Protein AF-A0A424HM12-F1 (afdb_monomer_lite)

Secondary structure (DSSP, 8-state):
----BTT-EEEEEEEEE-SSEEEEEEEEE--SS---SBP-------------SEEEEEEE---S-----TTEE--SSHHHHHHHH-TT-EEEPP-----

Sequence (99 aa):
MDTPSAGWQLAPLEAWETDEAIYCLFQLSPPQGLSAQVITSIVSEMKLPASEKLKKRVVLGKAWNWSSASDVEFPNSLEAFKEQLGEGARSVDLLTPES

Radius of gyration: 14.69 Å; chains: 1; bounding box: 29×30×39 Å

pLDDT: mean 81.55, std 11.34, range [42.19, 93.5]

Structure (mmCIF, N/CA/C/O backbone):
data_AF-A0A424HM12-F1
#
_entry.id   AF-A0A424HM12-F1
#
loop_
_atom_site.group_PDB
_atom_site.id
_atom_site.type_symbol
_atom_site.label_atom_id
_atom_site.label_alt_id
_atom_site.label_comp_id
_atom_site.label_asym_id
_atom_site.label_entity_id
_atom_site.label_seq_id
_atom_site.pdbx_PDB_ins_code
_atom_site.Cartn_x
_atom_site.Cartn_y
_atom_site.Cartn_z
_atom_site.occupancy
_atom_site.B_iso_or_equiv
_atom_site.auth_seq_id
_atom_site.auth_comp_id
_atom_site.auth_asym_id
_atom_site.auth_atom_id
_atom_site.pdbx_PDB_model_num
ATOM 1 N N . MET A 1 1 ? 3.333 3.724 -25.407 1.00 48.81 1 MET A N 1
ATOM 2 C CA . MET A 1 1 ? 2.493 3.083 -24.378 1.00 48.81 1 MET A CA 1
ATOM 3 C C . MET A 1 1 ? 3.326 1.975 -23.778 1.00 48.81 1 MET A C 1
ATOM 5 O O . MET A 1 1 ? 3.573 0.988 -24.458 1.00 48.81 1 MET A O 1
ATOM 9 N N . ASP A 1 2 ? 3.833 2.200 -22.573 1.00 60.56 2 ASP A N 1
ATOM 10 C CA . ASP A 1 2 ? 4.743 1.294 -21.879 1.00 60.56 2 ASP A CA 1
ATOM 11 C C . ASP A 1 2 ? 3.964 0.114 -21.302 1.00 60.56 2 ASP A C 1
ATOM 13 O O . ASP A 1 2 ? 3.226 0.233 -20.323 1.00 60.56 2 ASP A O 1
ATOM 17 N N . THR A 1 3 ? 4.085 -1.029 -21.967 1.00 63.84 3 THR A N 1
ATOM 18 C CA . THR A 1 3 ? 3.646 -2.316 -21.435 1.00 63.84 3 THR A CA 1
ATOM 19 C C . THR A 1 3 ? 4.581 -2.689 -20.278 1.00 63.84 3 THR A C 1
ATOM 21 O O . THR A 1 3 ? 5.796 -2.674 -20.483 1.00 63.84 3 THR A O 1
ATOM 24 N N . PRO A 1 4 ? 4.074 -3.038 -19.081 1.00 65.38 4 PRO A N 1
ATOM 25 C CA . PRO A 1 4 ? 4.902 -3.499 -17.979 1.00 65.38 4 PRO A CA 1
ATOM 26 C C . PRO A 1 4 ? 5.670 -4.756 -18.404 1.00 65.38 4 PRO A C 1
ATOM 28 O O . PRO A 1 4 ? 5.108 -5.836 -18.600 1.00 65.38 4 PRO A O 1
ATOM 31 N N . SER A 1 5 ? 6.975 -4.586 -18.583 1.00 71.31 5 SER A N 1
ATOM 32 C CA . SER A 1 5 ? 7.926 -5.643 -18.917 1.00 71.31 5 SER A CA 1
ATOM 33 C C . SER A 1 5 ? 8.180 -6.558 -17.721 1.00 71.31 5 SER A C 1
ATOM 35 O O . SER A 1 5 ? 8.077 -6.104 -16.600 1.00 71.31 5 SER A O 1
ATOM 37 N N . ALA A 1 6 ? 8.575 -7.813 -17.901 1.00 71.25 6 ALA A N 1
ATOM 38 C CA . ALA A 1 6 ? 8.894 -8.751 -16.824 1.00 71.25 6 ALA A CA 1
ATOM 39 C C . ALA A 1 6 ? 9.977 -8.222 -15.867 1.00 71.25 6 ALA A C 1
ATOM 41 O O . ALA A 1 6 ? 10.881 -7.496 -16.276 1.00 71.25 6 ALA A O 1
ATOM 42 N N . GLY A 1 7 ? 9.905 -8.620 -14.593 1.00 75.75 7 GLY A N 1
ATOM 43 C CA . GLY A 1 7 ? 10.948 -8.347 -13.596 1.00 75.75 7 GLY A CA 1
ATOM 44 C C . GLY A 1 7 ? 10.749 -7.104 -12.725 1.00 75.75 7 GLY A C 1
ATOM 45 O O . GLY A 1 7 ? 11.655 -6.761 -11.973 1.00 75.75 7 GLY A O 1
ATOM 46 N N . TRP A 1 8 ? 9.593 -6.437 -12.786 1.00 83.12 8 TRP A N 1
ATOM 47 C CA . TRP A 1 8 ? 9.225 -5.483 -11.737 1.00 83.12 8 TRP A CA 1
ATOM 48 C C . TRP A 1 8 ? 9.162 -6.194 -10.393 1.00 83.12 8 TRP A C 1
ATOM 50 O O . TRP A 1 8 ? 8.749 -7.353 -10.294 1.00 83.12 8 TRP A O 1
ATOM 60 N N . GLN A 1 9 ? 9.541 -5.462 -9.358 1.00 85.31 9 GLN A N 1
ATOM 61 C CA . GLN A 1 9 ? 9.553 -5.955 -7.994 1.00 85.31 9 GLN A CA 1
ATOM 62 C C . GLN A 1 9 ? 8.556 -5.155 -7.171 1.00 85.31 9 GLN A C 1
ATOM 64 O O . GLN A 1 9 ? 8.521 -3.929 -7.257 1.00 85.31 9 GLN A O 1
ATOM 69 N N . LEU A 1 10 ? 7.745 -5.855 -6.383 1.00 87.94 10 LEU A N 1
ATOM 70 C CA . LEU A 1 10 ? 6.828 -5.246 -5.431 1.00 87.94 10 LEU A CA 1
ATOM 71 C C . LEU A 1 10 ? 7.326 -5.569 -4.025 1.00 87.94 10 LEU A C 1
ATOM 73 O O . LEU A 1 10 ? 7.353 -6.736 -3.629 1.00 87.94 10 LEU A O 1
ATOM 77 N N . ALA A 1 11 ? 7.722 -4.544 -3.281 1.00 90.19 11 ALA A N 1
ATOM 78 C CA . ALA A 1 11 ? 8.212 -4.689 -1.916 1.00 90.19 11 ALA A CA 1
ATOM 79 C C . ALA A 1 11 ? 7.270 -3.983 -0.931 1.00 90.19 11 ALA A C 1
ATOM 81 O O . ALA A 1 11 ? 6.782 -2.896 -1.252 1.00 90.19 11 ALA A O 1
ATOM 82 N N . PRO A 1 12 ? 7.011 -4.557 0.257 1.00 90.94 12 PRO A N 1
ATOM 83 C CA . PRO A 1 12 ? 6.330 -3.832 1.322 1.00 90.94 12 PRO A CA 1
ATOM 84 C C . PRO A 1 12 ? 7.187 -2.630 1.733 1.00 90.94 12 PRO A C 1
ATOM 86 O O . PRO A 1 12 ? 8.397 -2.764 1.913 1.00 90.94 12 PRO A O 1
ATOM 89 N N . LEU A 1 13 ? 6.563 -1.460 1.843 1.00 90.75 13 LEU A N 1
ATOM 90 C CA . LEU A 1 13 ? 7.245 -0.213 2.181 1.00 90.75 13 LEU A CA 1
ATOM 91 C C . LEU A 1 13 ? 6.896 0.218 3.606 1.00 90.75 13 LEU A C 1
ATOM 93 O O . LEU A 1 13 ? 7.749 0.216 4.483 1.00 90.75 13 LEU A O 1
ATOM 97 N N . GLU A 1 14 ? 5.629 0.557 3.832 1.00 92.12 14 GLU A N 1
ATOM 98 C CA . GLU A 1 14 ? 5.114 1.070 5.102 1.00 92.12 14 GLU A CA 1
ATOM 99 C C . GLU A 1 14 ? 3.656 0.636 5.261 1.00 92.12 14 GLU A C 1
ATOM 101 O O . GLU A 1 14 ? 2.971 0.349 4.279 1.00 92.12 14 GLU A O 1
ATOM 106 N N . ALA A 1 15 ? 3.146 0.636 6.485 1.00 93.12 15 ALA A N 1
ATOM 107 C CA . ALA A 1 15 ? 1.713 0.574 6.717 1.00 93.12 15 ALA A CA 1
ATOM 108 C C . ALA A 1 15 ? 1.275 1.776 7.542 1.00 93.12 15 ALA A C 1
ATOM 110 O O . ALA A 1 15 ? 1.992 2.231 8.431 1.00 93.12 15 ALA A O 1
ATOM 111 N N . TRP A 1 16 ? 0.099 2.294 7.225 1.00 93.50 16 TRP A N 1
ATOM 112 C CA . TRP A 1 16 ? -0.482 3.458 7.874 1.00 93.50 16 TRP A CA 1
ATOM 113 C C . TRP A 1 16 ? -1.890 3.117 8.324 1.00 93.50 16 TRP A C 1
ATOM 115 O O . TRP A 1 16 ? -2.690 2.618 7.542 1.00 93.50 16 TRP A O 1
ATOM 125 N N . GLU A 1 17 ? -2.205 3.370 9.582 1.00 92.62 17 GLU A N 1
ATOM 126 C CA . GLU A 1 17 ? -3.528 3.145 10.141 1.00 92.62 17 GLU A CA 1
ATOM 127 C C . GLU A 1 17 ? -4.246 4.475 10.350 1.00 92.62 17 GLU A C 1
ATOM 129 O O . GLU A 1 17 ? -3.714 5.388 10.985 1.00 92.62 17 GLU A O 1
ATOM 134 N N . THR A 1 18 ? -5.477 4.548 9.855 1.00 91.56 18 THR A N 1
ATOM 135 C CA . THR A 1 18 ? -6.453 5.592 10.175 1.00 91.56 18 THR A CA 1
ATOM 136 C C . THR A 1 18 ? -7.572 5.006 11.031 1.00 91.56 18 THR A C 1
ATOM 138 O O . THR A 1 18 ? -7.583 3.810 11.339 1.00 91.56 18 THR A O 1
ATOM 141 N N . ASP A 1 19 ? -8.535 5.829 11.439 1.00 88.94 19 ASP A N 1
ATOM 142 C CA . ASP A 1 19 ? -9.714 5.342 12.162 1.00 88.94 19 ASP A CA 1
ATOM 143 C C . ASP A 1 19 ? -10.520 4.322 11.331 1.00 88.94 19 ASP A C 1
ATOM 145 O O . ASP A 1 19 ? -10.994 3.318 11.858 1.00 88.94 19 ASP A O 1
ATOM 149 N N . GLU A 1 20 ? -10.556 4.510 10.009 1.00 88.56 20 GLU A N 1
ATOM 150 C CA . GLU A 1 20 ? -11.329 3.690 9.073 1.00 88.56 20 GLU A CA 1
ATOM 151 C C . GLU A 1 20 ? -10.631 2.383 8.662 1.00 88.56 20 GLU A C 1
ATOM 153 O O . GLU A 1 20 ? -11.281 1.344 8.520 1.00 88.56 20 GLU A O 1
ATOM 158 N N . ALA A 1 21 ? -9.321 2.426 8.394 1.00 92.25 21 ALA A N 1
ATOM 159 C CA . ALA A 1 21 ? -8.616 1.324 7.739 1.00 92.25 21 ALA A CA 1
ATOM 160 C C . ALA A 1 21 ? -7.104 1.329 7.997 1.00 92.25 21 ALA A C 1
ATOM 162 O O . ALA A 1 21 ? -6.511 2.332 8.390 1.00 92.25 21 ALA A O 1
ATOM 163 N N . ILE A 1 22 ? -6.468 0.195 7.703 1.00 93.19 22 ILE A N 1
ATOM 164 C CA . ILE A 1 22 ? -5.018 0.074 7.567 1.00 93.19 22 ILE A CA 1
ATOM 165 C C . ILE A 1 22 ? -4.668 0.075 6.082 1.00 93.19 22 ILE A C 1
ATOM 167 O O . ILE A 1 22 ? -5.038 -0.827 5.329 1.00 93.19 22 ILE A O 1
ATOM 171 N N . TYR A 1 23 ? -3.917 1.079 5.670 1.00 93.31 23 TYR A N 1
ATOM 172 C CA . TYR A 1 23 ? -3.355 1.223 4.343 1.00 93.31 23 TYR A CA 1
ATOM 173 C C . TYR A 1 23 ? -1.989 0.542 4.289 1.00 93.31 23 TYR A C 1
ATOM 175 O O . TYR A 1 23 ? -1.053 0.927 4.986 1.00 93.31 23 TYR A O 1
ATOM 183 N N . CYS A 1 24 ? -1.881 -0.484 3.454 1.00 93.31 24 CYS A N 1
ATOM 184 C CA . CYS A 1 24 ? -0.666 -1.260 3.235 1.00 93.31 24 CYS A CA 1
ATOM 185 C C . CYS A 1 24 ? 0.039 -0.714 1.993 1.00 93.31 24 CYS A C 1
ATOM 187 O O . CYS A 1 24 ? -0.463 -0.909 0.881 1.00 93.31 24 CYS A O 1
ATOM 189 N N . LEU A 1 25 ? 1.168 -0.030 2.170 1.00 93.12 25 LEU A N 1
ATOM 190 C CA . LEU A 1 25 ? 1.909 0.582 1.073 1.00 93.12 25 LEU A CA 1
ATOM 191 C C . LEU A 1 25 ? 2.967 -0.373 0.552 1.00 93.12 25 LEU A C 1
ATOM 193 O O . LEU A 1 25 ? 3.809 -0.883 1.292 1.00 93.12 25 LEU A O 1
ATOM 197 N N . PHE A 1 26 ? 2.976 -0.526 -0.760 1.00 92.38 26 PHE A N 1
ATOM 198 C CA . PHE A 1 26 ? 3.984 -1.276 -1.477 1.00 92.38 26 PHE A CA 1
ATOM 199 C C . PHE A 1 26 ? 4.684 -0.370 -2.482 1.00 92.38 26 PHE A C 1
ATOM 201 O O . PHE A 1 26 ? 4.063 0.485 -3.118 1.00 92.38 26 PHE A O 1
ATOM 208 N N . GLN A 1 27 ? 5.984 -0.580 -2.641 1.00 90.88 27 GLN A N 1
ATOM 209 C CA . GLN A 1 27 ? 6.789 0.084 -3.651 1.00 90.88 27 GLN A CA 1
ATOM 210 C C . GLN A 1 27 ? 6.939 -0.837 -4.856 1.00 90.88 27 GLN A C 1
ATOM 212 O O . GLN A 1 27 ? 7.467 -1.946 -4.733 1.00 90.88 27 GLN A O 1
ATOM 217 N N . LEU A 1 28 ? 6.502 -0.361 -6.017 1.00 88.88 28 LEU A N 1
ATOM 218 C CA . LEU A 1 28 ? 6.692 -1.037 -7.289 1.00 88.88 28 LEU A CA 1
ATOM 219 C C . LEU A 1 28 ? 7.933 -0.457 -7.973 1.00 88.88 28 LEU A C 1
ATOM 221 O O . LEU A 1 28 ? 7.975 0.721 -8.317 1.00 88.88 28 LEU A O 1
ATOM 225 N N . SER A 1 29 ? 8.957 -1.286 -8.146 1.00 86.44 29 SER A N 1
ATOM 226 C CA . SER A 1 29 ? 10.248 -0.890 -8.716 1.00 86.44 29 SER A CA 1
ATOM 227 C C . SER A 1 29 ? 10.459 -1.521 -10.093 1.00 86.44 29 SER A C 1
ATOM 229 O O . SER A 1 29 ? 10.131 -2.701 -10.266 1.00 86.44 29 SER A O 1
ATOM 231 N N . PRO A 1 30 ? 10.995 -0.769 -11.073 1.00 82.38 30 PRO A N 1
ATOM 232 C CA . PRO A 1 30 ? 11.232 -1.283 -12.415 1.00 82.38 30 PRO A CA 1
ATOM 233 C C . PRO A 1 30 ? 12.296 -2.391 -12.418 1.00 82.38 30 PRO A C 1
ATOM 235 O O . PRO A 1 30 ? 13.175 -2.406 -11.553 1.00 82.38 30 PRO A O 1
ATOM 238 N N . PRO A 1 31 ? 12.252 -3.313 -13.397 1.00 78.75 31 PRO A N 1
ATOM 239 C CA . PRO A 1 31 ? 13.281 -4.328 -13.567 1.00 78.75 31 PRO A CA 1
ATOM 240 C C . PRO A 1 31 ? 14.649 -3.698 -13.811 1.00 78.75 31 PRO A C 1
ATOM 242 O O . PRO A 1 31 ? 14.790 -2.737 -14.569 1.00 78.75 31 PRO A O 1
ATOM 245 N N . GLN A 1 32 ? 15.686 -4.308 -13.241 1.00 70.31 32 GLN A N 1
ATOM 246 C CA . GLN A 1 32 ? 17.062 -4.014 -13.623 1.00 70.31 32 GLN A CA 1
ATOM 247 C C . GLN A 1 32 ? 17.385 -4.758 -14.927 1.00 70.31 32 GLN A C 1
ATOM 249 O O . GLN A 1 32 ? 17.803 -5.913 -14.906 1.00 70.31 32 GLN A O 1
ATOM 254 N N . GLY A 1 33 ? 17.149 -4.108 -16.070 1.00 67.94 33 GLY A N 1
ATOM 255 C CA . GLY A 1 33 ? 17.509 -4.622 -17.396 1.00 67.94 33 GLY A CA 1
ATOM 256 C C . GLY A 1 33 ? 16.376 -4.592 -18.424 1.00 67.94 33 GLY A C 1
ATOM 257 O O . GLY A 1 33 ? 15.228 -4.274 -18.121 1.00 67.94 33 GLY A O 1
ATOM 258 N N . LEU A 1 34 ? 16.718 -4.918 -19.673 1.00 61.31 34 LEU A N 1
ATOM 259 C CA . LEU A 1 34 ? 15.751 -5.041 -20.763 1.00 61.31 34 LEU A CA 1
ATOM 260 C C . LEU A 1 34 ? 15.039 -6.394 -20.665 1.00 61.31 34 LEU A C 1
ATOM 262 O O . LEU A 1 34 ? 15.637 -7.436 -20.926 1.00 61.31 34 LEU A O 1
ATOM 266 N N . SER A 1 35 ? 13.753 -6.369 -20.330 1.00 61.41 35 SER A N 1
ATOM 267 C CA . SER A 1 35 ? 12.898 -7.557 -20.320 1.00 61.41 35 SER A CA 1
ATOM 268 C C . SER A 1 35 ? 11.969 -7.560 -21.529 1.00 61.41 35 SER A C 1
ATOM 270 O O . SER A 1 35 ? 11.144 -6.666 -21.687 1.00 61.41 35 SER A O 1
ATOM 272 N N . ALA A 1 36 ? 12.070 -8.594 -22.366 1.00 60.12 36 ALA A N 1
ATOM 273 C CA . ALA A 1 36 ? 11.224 -8.766 -23.554 1.00 60.12 36 ALA A CA 1
ATOM 274 C C . ALA A 1 36 ? 9.848 -9.400 -23.259 1.00 60.12 36 ALA A C 1
ATOM 276 O O . ALA A 1 36 ? 9.016 -9.527 -24.154 1.00 60.12 36 ALA A O 1
ATOM 277 N N . GLN A 1 37 ? 9.615 -9.844 -22.024 1.00 65.38 37 GLN A N 1
ATOM 278 C CA . GLN A 1 37 ? 8.373 -10.499 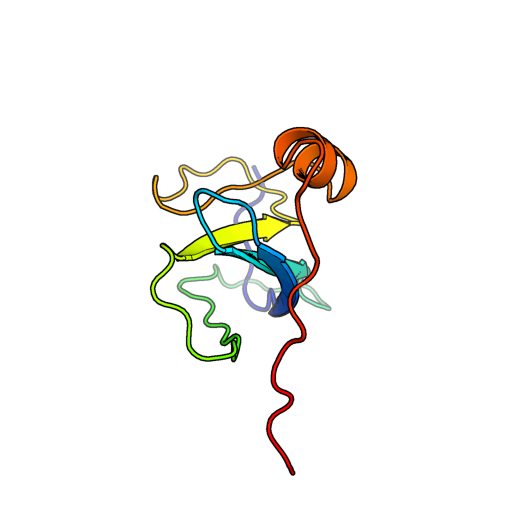-21.609 1.00 65.38 37 GLN A CA 1
ATOM 279 C C . GLN A 1 37 ? 7.438 -9.496 -20.935 1.00 65.38 37 GLN A C 1
ATOM 281 O O . GLN A 1 37 ? 7.906 -8.503 -20.394 1.00 65.38 37 GLN A O 1
ATOM 286 N N . VAL A 1 38 ? 6.130 -9.747 -20.947 1.00 68.75 38 VAL A N 1
ATOM 287 C CA . VAL A 1 38 ? 5.129 -8.927 -20.243 1.00 68.75 38 VAL A CA 1
ATOM 288 C C . VAL A 1 38 ? 4.873 -9.524 -18.862 1.00 68.75 38 VAL A C 1
ATOM 290 O O . VAL A 1 38 ? 4.815 -10.747 -18.725 1.00 68.75 38 VAL A O 1
ATOM 293 N N . ILE A 1 39 ? 4.710 -8.687 -17.837 1.00 71.50 39 ILE A N 1
ATOM 294 C CA . ILE A 1 39 ? 4.310 -9.170 -16.507 1.00 71.50 39 ILE A CA 1
ATOM 295 C C . ILE A 1 39 ? 2.892 -9.708 -16.533 1.00 71.50 39 ILE A C 1
ATOM 297 O O . ILE A 1 39 ? 1.965 -9.025 -16.957 1.00 71.50 39 ILE A O 1
ATOM 301 N N . THR A 1 40 ? 2.731 -10.912 -15.990 1.00 69.75 40 THR A N 1
ATOM 302 C CA . THR A 1 40 ? 1.429 -11.554 -15.795 1.00 69.75 40 THR A CA 1
ATOM 303 C C . THR A 1 40 ? 0.941 -11.449 -14.350 1.00 69.75 40 THR A C 1
ATOM 305 O O . THR A 1 40 ? -0.254 -11.276 -14.126 1.00 69.75 40 THR A O 1
ATOM 308 N N . SER A 1 41 ? 1.832 -11.524 -13.356 1.00 73.62 41 SER A N 1
ATOM 309 C CA . SER A 1 41 ? 1.515 -11.315 -11.934 1.00 73.62 41 SER A CA 1
ATOM 310 C C . SER A 1 41 ? 2.766 -11.005 -11.113 1.00 73.62 41 SER A C 1
ATOM 312 O O . SER A 1 41 ? 3.841 -11.531 -11.392 1.00 73.62 41 SER A O 1
ATOM 314 N N . ILE A 1 42 ? 2.610 -10.173 -10.081 1.00 80.81 42 ILE A N 1
ATOM 315 C CA . ILE A 1 42 ? 3.619 -9.914 -9.047 1.00 80.81 42 ILE A CA 1
ATOM 316 C C . ILE A 1 42 ? 2.934 -10.138 -7.704 1.00 80.81 42 ILE A C 1
ATOM 318 O O . ILE A 1 42 ? 1.823 -9.653 -7.493 1.00 80.81 42 ILE A O 1
ATOM 322 N N . VAL A 1 43 ? 3.593 -10.866 -6.810 1.00 82.56 43 VAL A N 1
ATOM 323 C CA . VAL A 1 43 ? 3.088 -11.140 -5.464 1.00 82.56 43 VAL A CA 1
ATOM 324 C C . VAL A 1 43 ? 4.038 -10.504 -4.462 1.00 82.56 43 VAL A C 1
ATOM 326 O O . VAL A 1 43 ? 5.255 -10.561 -4.631 1.00 82.56 43 VAL A O 1
ATOM 329 N N . SER A 1 44 ? 3.473 -9.873 -3.440 1.00 85.38 44 SER A N 1
ATOM 330 C CA . SER A 1 44 ? 4.209 -9.328 -2.308 1.00 85.38 44 SER A CA 1
ATOM 331 C C . SER A 1 44 ? 3.403 -9.559 -1.043 1.00 85.38 44 SER A C 1
ATOM 333 O O . SER A 1 44 ? 2.170 -9.584 -1.081 1.00 85.38 44 SER A O 1
ATOM 335 N N . GLU A 1 45 ? 4.102 -9.730 0.069 1.00 86.19 45 GLU A N 1
ATOM 336 C CA . GLU A 1 45 ? 3.506 -10.035 1.361 1.00 86.19 45 GLU A CA 1
ATOM 337 C C . GLU A 1 45 ? 3.936 -8.985 2.381 1.00 86.19 45 GLU A C 1
ATOM 339 O O . GLU A 1 45 ? 5.096 -8.578 2.437 1.00 86.19 45 GLU A O 1
ATOM 344 N N . MET A 1 46 ? 2.985 -8.549 3.202 1.00 86.75 46 MET A N 1
ATOM 345 C CA . MET A 1 46 ? 3.217 -7.628 4.305 1.00 86.75 46 MET A CA 1
ATOM 346 C C . MET A 1 46 ? 2.616 -8.233 5.566 1.00 86.75 46 MET A C 1
ATOM 348 O O . MET A 1 46 ? 1.422 -8.538 5.609 1.00 86.75 46 MET A O 1
ATOM 352 N N . LYS A 1 47 ? 3.446 -8.410 6.595 1.00 87.69 47 LYS A N 1
ATOM 353 C CA . LYS A 1 47 ? 2.993 -8.892 7.898 1.00 87.69 47 LYS A CA 1
ATOM 354 C C . LYS A 1 47 ? 2.659 -7.703 8.786 1.00 87.69 47 LYS A C 1
ATOM 356 O O . LYS A 1 47 ? 3.501 -6.847 9.045 1.00 87.69 47 LYS A O 1
ATOM 361 N N . LEU A 1 48 ? 1.419 -7.685 9.250 1.00 87.81 48 LEU A N 1
ATOM 362 C CA . LEU A 1 48 ? 0.885 -6.661 10.134 1.00 87.81 48 LEU A CA 1
ATOM 363 C C . LEU A 1 48 ? 0.533 -7.283 11.484 1.00 87.81 48 LEU A C 1
ATOM 365 O O . LEU A 1 48 ? 0.168 -8.465 11.520 1.00 87.81 48 LEU A O 1
ATOM 369 N N . PRO A 1 49 ? 0.584 -6.503 12.576 1.00 86.19 49 PRO A N 1
ATOM 370 C CA . PRO A 1 49 ? -0.029 -6.911 13.830 1.00 86.19 49 PRO A CA 1
ATOM 371 C C . PRO A 1 49 ? -1.516 -7.237 13.626 1.00 86.19 49 PRO A C 1
ATOM 373 O O . PRO A 1 49 ? -2.166 -6.751 12.694 1.00 86.19 49 PRO A O 1
ATOM 376 N N . ALA A 1 50 ? -2.058 -8.092 14.495 1.00 84.94 50 ALA A N 1
ATOM 377 C CA . ALA A 1 50 ? -3.469 -8.445 14.452 1.00 84.94 50 ALA A CA 1
ATOM 378 C C . ALA A 1 50 ? -4.325 -7.180 14.616 1.00 84.94 50 ALA A C 1
ATOM 380 O O . ALA A 1 50 ? -4.193 -6.453 15.596 1.00 84.94 50 ALA A O 1
ATOM 381 N N . SER A 1 51 ? -5.188 -6.923 13.637 1.00 85.94 51 SER A N 1
ATOM 382 C CA . SER A 1 51 ? -6.119 -5.801 13.643 1.00 85.94 51 SER A CA 1
ATOM 383 C C . SER A 1 51 ? -7.401 -6.207 12.931 1.00 85.94 51 SER A C 1
ATOM 385 O O . SER A 1 51 ? -7.361 -6.907 11.915 1.00 85.94 51 SER A O 1
ATOM 387 N N . GLU A 1 52 ? -8.529 -5.771 13.483 1.00 87.62 52 GLU A N 1
ATOM 388 C CA . GLU A 1 52 ? -9.872 -6.000 12.940 1.00 87.62 52 GLU A CA 1
ATOM 389 C C . GLU A 1 52 ? -10.245 -4.968 11.864 1.00 87.62 52 GLU A C 1
ATOM 391 O O . GLU A 1 52 ? -11.269 -5.104 11.195 1.00 87.62 52 GLU A O 1
ATOM 396 N N . LYS A 1 53 ? -9.406 -3.940 11.668 1.00 88.50 53 LYS A N 1
ATOM 397 C CA . LYS A 1 53 ? -9.630 -2.896 10.667 1.00 88.50 53 LYS A CA 1
ATOM 398 C C . LYS A 1 53 ? -9.523 -3.439 9.243 1.00 88.50 53 LYS A C 1
ATOM 400 O O . LYS A 1 53 ? -8.745 -4.350 8.943 1.00 88.50 53 LYS A O 1
ATOM 405 N N . LEU A 1 54 ? -10.282 -2.813 8.344 1.00 90.62 54 LEU A N 1
ATOM 406 C CA . LEU A 1 54 ? -10.213 -3.084 6.911 1.00 90.62 54 LEU A CA 1
ATOM 407 C C . LEU A 1 54 ? -8.806 -2.792 6.383 1.00 90.62 54 LEU A C 1
ATOM 409 O O . LEU A 1 54 ? -8.183 -1.808 6.771 1.00 90.62 54 LEU A O 1
ATOM 413 N N . LYS A 1 55 ? -8.309 -3.640 5.480 1.00 90.88 55 LYS A N 1
ATOM 414 C CA . LYS A 1 55 ? -6.970 -3.510 4.893 1.00 90.88 55 LYS A CA 1
ATOM 415 C C . LYS A 1 55 ? -7.089 -3.027 3.457 1.00 90.88 55 LYS A C 1
ATOM 417 O O . LYS A 1 55 ? -7.564 -3.771 2.601 1.00 90.88 55 LYS A O 1
ATOM 422 N N . LYS A 1 56 ? -6.637 -1.806 3.192 1.00 91.00 56 LYS A N 1
ATOM 423 C CA . LYS A 1 56 ? -6.567 -1.232 1.845 1.00 91.00 56 LYS A CA 1
ATOM 424 C C . LYS A 1 56 ? -5.156 -1.371 1.294 1.00 91.00 56 LYS A C 1
ATOM 426 O O . LYS A 1 56 ? -4.181 -1.228 2.030 1.00 91.00 56 LYS A O 1
ATOM 431 N N . ARG A 1 57 ? -5.034 -1.674 0.002 1.00 91.25 57 ARG A N 1
ATOM 432 C CA . ARG A 1 57 ? -3.736 -1.849 -0.662 1.00 91.25 57 ARG A CA 1
ATOM 433 C C . ARG A 1 57 ? -3.401 -0.605 -1.462 1.00 91.25 57 ARG A C 1
ATOM 435 O O . ARG A 1 57 ? -4.211 -0.148 -2.262 1.00 91.25 57 ARG A O 1
ATOM 442 N N . VAL A 1 58 ? -2.195 -0.098 -1.263 1.00 91.69 58 VAL A N 1
ATOM 443 C CA . VAL A 1 58 ? -1.701 1.115 -1.906 1.00 91.69 58 VAL A CA 1
ATOM 444 C C . VAL A 1 58 ? -0.379 0.782 -2.577 1.00 91.69 58 VAL A C 1
ATOM 446 O O . VAL A 1 58 ? 0.508 0.211 -1.946 1.00 91.69 58 VAL A O 1
ATOM 449 N N . VAL A 1 59 ? -0.234 1.106 -3.857 1.00 91.31 59 VAL A N 1
ATOM 450 C CA . VAL A 1 59 ? 0.978 0.794 -4.621 1.00 91.31 59 VAL A CA 1
ATOM 451 C C . VAL A 1 59 ? 1.536 2.066 -5.244 1.00 91.31 59 VAL A C 1
ATOM 453 O O . VAL A 1 59 ? 0.882 2.718 -6.056 1.00 91.31 59 VAL A O 1
ATOM 456 N N . LEU A 1 60 ? 2.770 2.396 -4.874 1.00 90.75 60 LEU A N 1
ATOM 457 C CA . LEU A 1 60 ? 3.535 3.514 -5.420 1.00 90.75 60 LEU A CA 1
ATOM 458 C C . LEU A 1 60 ? 4.416 3.050 -6.584 1.00 90.75 60 LEU A C 1
ATOM 460 O O . LEU A 1 60 ? 4.731 1.867 -6.693 1.00 90.75 60 LEU A O 1
ATOM 4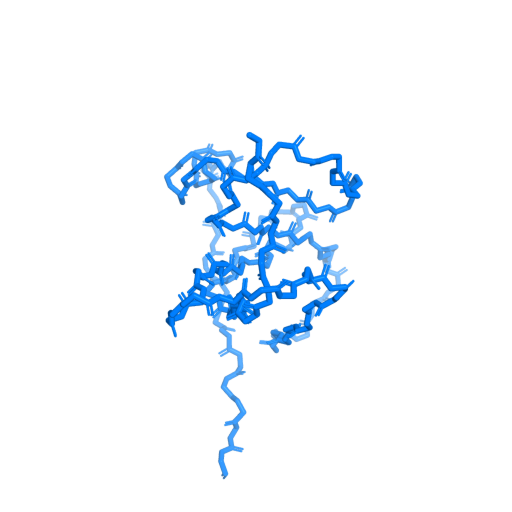64 N N . GLY A 1 61 ? 4.814 3.979 -7.458 1.00 86.19 61 GLY A N 1
ATOM 465 C CA . GLY A 1 61 ? 5.751 3.694 -8.554 1.00 86.19 61 GLY A CA 1
ATOM 466 C C . GLY A 1 61 ? 5.115 3.096 -9.815 1.00 86.19 61 GLY A C 1
ATOM 467 O O . GLY A 1 61 ? 5.823 2.714 -10.747 1.00 86.19 61 GLY A O 1
ATOM 468 N N . LYS A 1 62 ? 3.777 3.035 -9.894 1.00 82.25 62 LYS A N 1
ATOM 469 C CA . LYS A 1 62 ? 3.078 2.626 -11.122 1.00 82.25 62 LYS A CA 1
ATOM 470 C C . LYS A 1 62 ? 3.299 3.660 -12.227 1.00 82.25 62 LYS A C 1
ATOM 472 O O . LYS A 1 62 ? 2.748 4.753 -12.186 1.00 82.25 62 LYS A O 1
ATOM 477 N N . ALA A 1 63 ? 4.058 3.273 -13.249 1.00 74.81 63 ALA A N 1
ATOM 478 C CA . ALA A 1 63 ? 4.369 4.129 -14.395 1.00 74.81 63 ALA A CA 1
ATOM 479 C C . ALA A 1 63 ? 3.362 4.012 -15.561 1.00 74.81 63 ALA A C 1
ATOM 481 O O . ALA A 1 63 ? 3.412 4.798 -16.504 1.00 74.81 63 ALA A O 1
ATOM 482 N N . TRP A 1 64 ? 2.446 3.037 -15.529 1.00 75.69 64 TRP A N 1
ATOM 483 C CA . TRP A 1 64 ? 1.495 2.770 -16.617 1.00 75.69 64 TRP A CA 1
ATOM 484 C C . TRP A 1 64 ? 0.050 3.094 -16.227 1.00 75.69 64 TRP A C 1
ATOM 486 O O . TRP A 1 64 ? -0.365 2.903 -15.087 1.00 75.69 64 TRP A O 1
ATOM 496 N N . ASN A 1 65 ? -0.770 3.514 -17.194 1.00 67.56 65 ASN A N 1
ATOM 497 C CA . ASN A 1 65 ? -2.165 3.916 -16.964 1.00 67.56 65 ASN A CA 1
ATOM 498 C C . ASN A 1 65 ? -3.186 2.801 -17.270 1.00 67.56 65 ASN A C 1
ATOM 500 O O . ASN A 1 65 ? -4.236 3.040 -17.857 1.00 67.56 65 ASN A O 1
ATOM 504 N N . TRP A 1 66 ? -2.855 1.549 -16.949 1.00 67.94 66 TRP A N 1
ATOM 505 C CA . TRP A 1 66 ? -3.810 0.447 -17.115 1.00 67.94 66 TRP A CA 1
ATOM 506 C C . TRP A 1 66 ? -4.857 0.479 -16.007 1.00 67.94 66 TRP A C 1
ATOM 508 O O . TRP A 1 66 ? -4.531 0.864 -14.877 1.00 67.94 66 TRP A O 1
ATOM 518 N N . SER A 1 67 ? -6.080 0.056 -16.341 1.00 62.28 67 SER A N 1
ATOM 519 C CA . SER A 1 67 ? -7.177 -0.105 -15.390 1.00 62.28 67 SER A CA 1
ATOM 520 C C . SER A 1 67 ? -6.742 -1.019 -14.254 1.00 62.28 67 SER A C 1
ATOM 522 O O . SER A 1 67 ? -6.443 -2.196 -14.450 1.00 62.28 67 SER A O 1
ATOM 524 N N . SER A 1 68 ? -6.669 -0.446 -13.065 1.00 67.44 68 SER A N 1
ATOM 525 C CA . SER A 1 68 ? -6.412 -1.157 -11.828 1.00 67.44 68 SER A CA 1
ATOM 526 C C . SER A 1 68 ? -7.709 -1.725 -11.261 1.00 67.44 68 SER A C 1
ATOM 528 O O . SER A 1 68 ? -8.793 -1.192 -11.497 1.00 67.44 68 SER A O 1
ATOM 530 N N . ALA A 1 69 ? -7.597 -2.806 -10.491 1.00 69.44 69 ALA A N 1
ATOM 531 C CA . ALA A 1 69 ? -8.705 -3.267 -9.667 1.00 69.44 69 ALA A CA 1
ATOM 532 C C . ALA A 1 69 ? -9.126 -2.151 -8.697 1.00 69.44 69 ALA A C 1
ATOM 534 O O . ALA A 1 69 ? -8.268 -1.476 -8.132 1.00 69.44 69 ALA A O 1
ATOM 535 N N . SER A 1 70 ? -10.432 -1.993 -8.466 1.00 70.00 70 SER A N 1
ATOM 536 C CA . SER A 1 70 ? -10.988 -0.965 -7.568 1.00 70.00 70 SER A CA 1
ATOM 537 C C . SER A 1 70 ? -10.560 -1.109 -6.101 1.00 70.00 70 SER A C 1
ATOM 539 O O . SER A 1 70 ? -10.797 -0.205 -5.315 1.00 70.00 70 SER A O 1
ATOM 541 N N . ASP A 1 71 ? -9.933 -2.232 -5.739 1.00 80.31 71 ASP A N 1
ATOM 542 C CA . ASP A 1 71 ? -9.467 -2.542 -4.381 1.00 80.31 71 ASP A CA 1
ATOM 543 C C . ASP A 1 71 ? -7.991 -2.153 -4.143 1.00 80.31 71 ASP A C 1
ATOM 545 O O . ASP A 1 71 ? -7.409 -2.508 -3.117 1.00 80.31 71 ASP A O 1
ATOM 549 N N . VAL A 1 72 ? -7.346 -1.490 -5.115 1.00 84.50 72 VAL A N 1
ATOM 550 C CA . VAL A 1 72 ? -5.951 -1.035 -5.011 1.00 84.50 72 VAL A CA 1
ATOM 551 C C . VAL A 1 72 ? -5.827 0.420 -5.446 1.00 84.50 72 VAL A C 1
ATOM 553 O O . VAL A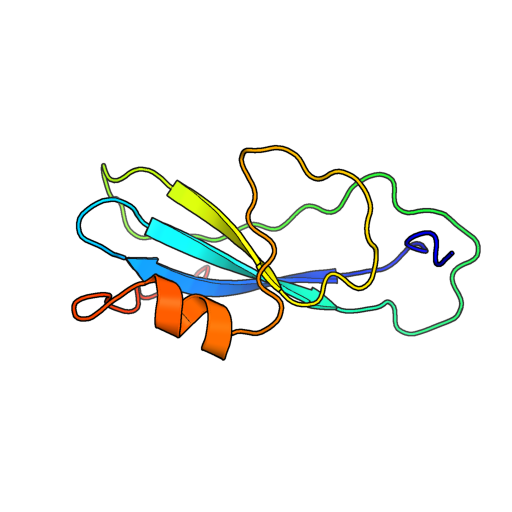 1 72 ? -6.200 0.788 -6.562 1.00 84.50 72 VAL A O 1
ATOM 556 N N . GLU A 1 73 ? -5.241 1.231 -4.575 1.00 87.94 73 GLU A N 1
ATOM 557 C CA . GLU A 1 73 ? -4.998 2.649 -4.812 1.00 87.94 73 GLU A CA 1
ATOM 558 C C . GLU A 1 73 ? -3.590 2.871 -5.372 1.00 87.94 73 GLU A C 1
ATOM 560 O O . GLU A 1 73 ? -2.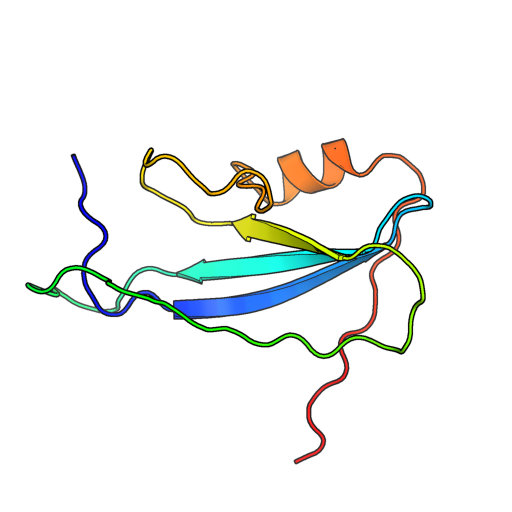624 2.237 -4.943 1.00 87.94 73 GLU A O 1
ATOM 565 N N . PHE A 1 74 ? -3.468 3.791 -6.331 1.00 88.38 74 PHE A N 1
ATOM 566 C CA . PHE A 1 74 ? -2.200 4.128 -6.985 1.00 88.38 74 PHE A CA 1
ATOM 567 C C . PHE A 1 74 ? -1.943 5.633 -6.885 1.00 88.38 74 PHE A C 1
ATOM 569 O O . PHE A 1 74 ? -2.210 6.370 -7.837 1.00 88.38 74 PHE A O 1
ATOM 576 N N . PRO A 1 75 ? -1.469 6.111 -5.724 1.00 88.75 75 PRO A N 1
ATOM 577 C CA . PRO A 1 75 ? -1.088 7.503 -5.562 1.00 88.75 75 PRO A CA 1
ATOM 578 C C . PRO A 1 75 ? 0.117 7.835 -6.445 1.00 88.75 75 PRO A C 1
ATOM 580 O O . PRO A 1 75 ? 0.999 7.002 -6.651 1.00 88.75 75 PRO A O 1
ATOM 583 N N . ASN A 1 76 ? 0.192 9.086 -6.906 1.00 84.88 76 ASN A N 1
ATOM 584 C CA . ASN A 1 76 ? 1.332 9.566 -7.695 1.00 84.88 76 ASN A CA 1
ATOM 585 C C . ASN A 1 76 ? 2.642 9.563 -6.890 1.00 84.88 76 ASN A C 1
ATOM 587 O O . ASN A 1 76 ? 3.701 9.266 -7.436 1.00 84.88 76 ASN A O 1
ATOM 591 N N . SER A 1 77 ? 2.553 9.876 -5.594 1.00 86.88 77 SER A N 1
ATOM 592 C CA . SER A 1 77 ? 3.688 9.989 -4.677 1.00 86.88 77 SER A CA 1
ATOM 593 C C . SER A 1 77 ? 3.276 9.601 -3.261 1.00 86.88 77 SER A C 1
ATOM 595 O O . SER A 1 77 ? 2.100 9.682 -2.902 1.00 86.88 77 SER A O 1
ATOM 597 N N . LEU A 1 78 ? 4.265 9.257 -2.431 1.00 88.12 78 LEU A N 1
ATOM 598 C CA . LEU A 1 78 ? 4.058 9.034 -0.999 1.00 88.12 78 LEU A CA 1
ATOM 599 C C . LEU A 1 78 ? 3.464 10.271 -0.310 1.00 88.12 78 LEU A C 1
ATOM 601 O O . LEU A 1 78 ? 2.604 10.131 0.547 1.00 88.12 78 LEU A O 1
ATOM 605 N N . GLU A 1 79 ? 3.895 11.472 -0.698 1.00 89.56 79 GLU A N 1
ATOM 606 C CA . GLU A 1 79 ? 3.374 12.736 -0.160 1.00 89.56 79 GLU A CA 1
ATOM 607 C C . GLU A 1 79 ? 1.883 12.896 -0.458 1.00 89.56 79 GLU A C 1
ATOM 609 O O . GLU A 1 79 ? 1.095 13.030 0.469 1.00 89.56 79 GLU A O 1
ATOM 614 N N . ALA A 1 80 ? 1.482 12.734 -1.723 1.00 88.56 80 ALA A N 1
ATOM 615 C CA . ALA A 1 80 ? 0.078 12.801 -2.127 1.00 88.56 80 ALA A CA 1
ATOM 616 C C . ALA A 1 80 ? -0.792 11.764 -1.400 1.00 88.56 80 ALA A C 1
ATOM 618 O O . ALA A 1 80 ? -1.971 12.001 -1.155 1.00 88.56 80 ALA A O 1
ATOM 619 N N . PHE A 1 81 ? -0.227 10.601 -1.068 1.00 90.50 81 PHE A N 1
ATOM 620 C CA . PHE A 1 81 ? -0.902 9.610 -0.238 1.00 90.50 81 PHE A CA 1
ATOM 621 C C . PHE A 1 81 ? -1.006 10.051 1.230 1.00 90.50 81 PHE A C 1
ATOM 623 O O . PHE A 1 81 ? -2.072 9.942 1.830 1.00 90.50 81 PHE A O 1
ATOM 630 N N . LYS A 1 82 ? 0.070 10.592 1.810 1.00 88.56 82 LYS A N 1
ATOM 631 C CA . LYS A 1 82 ? 0.072 11.105 3.188 1.00 88.56 82 LYS A CA 1
ATOM 632 C C . LYS A 1 82 ? -0.898 12.271 3.374 1.00 88.56 82 LYS A C 1
ATOM 634 O O . LYS A 1 82 ? -1.548 12.345 4.409 1.00 88.56 82 LYS A O 1
ATOM 639 N N . GLU A 1 83 ? -1.060 13.122 2.366 1.00 89.50 83 GLU A N 1
ATOM 640 C CA . GLU A 1 83 ? -2.070 14.186 2.370 1.00 89.50 83 GLU A CA 1
ATOM 641 C C . GLU A 1 83 ? -3.508 13.635 2.397 1.00 89.50 83 GLU A C 1
ATOM 643 O O . GLU A 1 83 ? -4.382 14.238 3.012 1.00 89.50 83 GLU A O 1
ATOM 648 N N . GLN A 1 84 ? -3.759 12.469 1.788 1.00 88.75 84 GLN A N 1
ATOM 649 C CA . GLN A 1 84 ? -5.080 11.820 1.786 1.00 88.75 84 GLN A CA 1
ATOM 650 C C . GLN A 1 84 ? -5.424 11.136 3.112 1.00 88.75 84 GLN A C 1
ATOM 652 O O . GLN A 1 84 ? -6.599 10.998 3.441 1.00 88.75 84 GLN A O 1
ATOM 657 N N . LEU A 1 85 ? -4.417 10.698 3.869 1.00 86.56 85 LEU A N 1
ATOM 658 C CA . LE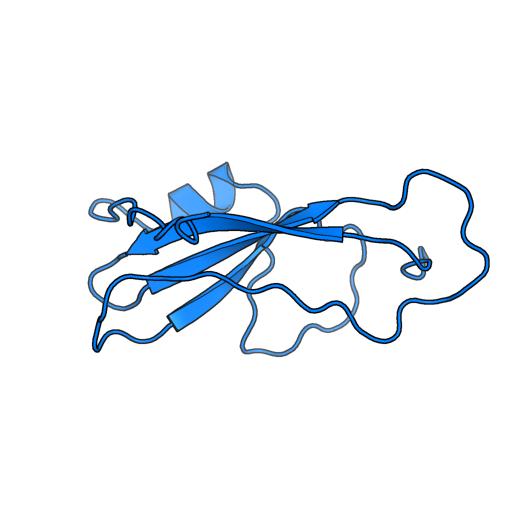U A 1 85 ? -4.609 10.020 5.150 1.00 86.56 85 LEU A CA 1
ATOM 659 C C . LEU A 1 85 ? -5.224 10.925 6.234 1.00 86.56 85 LEU A C 1
ATOM 661 O O . LEU A 1 85 ? -5.880 10.419 7.146 1.00 86.56 85 LEU A O 1
ATOM 665 N N . GLY A 1 86 ? -5.022 12.241 6.131 1.00 84.00 86 GLY A N 1
ATOM 666 C CA . GLY A 1 86 ? -5.533 13.232 7.076 1.00 84.00 86 GLY A CA 1
ATOM 667 C C . GLY A 1 86 ? -4.774 13.305 8.408 1.00 84.00 86 GLY A C 1
ATOM 668 O 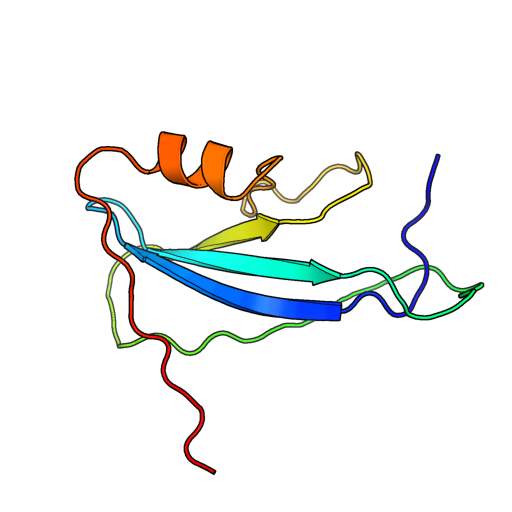O . GLY A 1 86 ? -3.862 12.527 8.704 1.00 84.00 86 GLY A O 1
ATOM 669 N N . GLU A 1 87 ? -5.156 14.282 9.231 1.00 78.12 87 GLU A N 1
ATOM 670 C CA . GLU A 1 87 ? -4.572 14.511 10.555 1.00 78.12 87 GLU A CA 1
ATOM 671 C C . GLU A 1 87 ? -5.069 13.436 11.539 1.00 78.12 87 GLU A C 1
ATOM 673 O O . GLU A 1 87 ? -6.223 13.443 11.956 1.00 78.12 87 GLU A O 1
ATOM 678 N N . GLY A 1 88 ? -4.205 12.479 11.891 1.00 81.62 88 GLY A N 1
ATOM 679 C CA . GLY A 1 88 ? -4.530 11.381 12.816 1.00 81.62 88 GLY A CA 1
ATOM 680 C C . GLY A 1 88 ? -4.071 10.001 12.349 1.00 81.62 88 GLY A C 1
ATOM 681 O O . GLY A 1 88 ? -4.119 9.043 13.122 1.00 81.62 88 GLY A O 1
ATOM 682 N N . ALA A 1 89 ? -3.585 9.889 11.113 1.00 89.62 89 ALA A N 1
ATOM 683 C CA . ALA A 1 89 ? -2.972 8.660 10.644 1.00 89.62 89 ALA A CA 1
ATOM 684 C C . ALA A 1 89 ? -1.664 8.366 11.385 1.00 89.62 89 ALA A C 1
ATOM 686 O O . ALA A 1 89 ? -0.825 9.247 11.592 1.00 89.62 89 ALA A O 1
ATOM 687 N N . ARG A 1 90 ? -1.480 7.101 11.759 1.00 91.00 90 ARG A N 1
ATOM 688 C CA . ARG A 1 90 ? -0.285 6.620 12.458 1.00 91.00 90 ARG A CA 1
ATOM 689 C C . ARG A 1 90 ? 0.412 5.539 11.651 1.00 91.00 90 ARG A C 1
ATOM 691 O O . ARG A 1 90 ? -0.247 4.702 11.041 1.00 91.00 90 ARG A O 1
ATOM 698 N N . SER A 1 91 ? 1.738 5.534 11.664 1.00 90.44 91 SER A N 1
ATOM 699 C CA . SER A 1 91 ? 2.510 4.435 11.089 1.00 90.44 91 SER A CA 1
ATOM 700 C C . SER A 1 91 ? 2.289 3.158 11.900 1.00 90.44 91 SER A C 1
ATOM 702 O O . SER A 1 91 ? 2.245 3.196 13.131 1.00 90.44 91 SER A O 1
ATOM 704 N N . VAL A 1 92 ? 2.158 2.032 11.210 1.00 90.81 92 VAL A N 1
ATOM 705 C CA . VAL A 1 92 ? 2.062 0.697 11.800 1.00 90.81 92 VAL A CA 1
ATOM 706 C C . VAL A 1 92 ? 3.405 0.008 11.637 1.00 90.81 92 VAL A C 1
ATOM 708 O O . VAL A 1 92 ? 3.896 -0.139 10.516 1.00 90.81 92 VAL A O 1
ATOM 711 N N . ASP A 1 93 ? 3.973 -0.445 12.750 1.00 88.25 93 ASP A N 1
ATOM 712 C CA . ASP A 1 93 ? 5.177 -1.263 12.733 1.00 88.25 93 ASP A CA 1
ATOM 713 C C . ASP A 1 93 ? 4.916 -2.581 11.999 1.00 88.25 93 ASP A C 1
ATOM 715 O O . ASP A 1 93 ? 4.036 -3.373 12.355 1.00 88.25 93 ASP A O 1
ATOM 719 N N . LEU A 1 94 ? 5.691 -2.802 10.939 1.00 85.94 94 LEU A N 1
ATOM 720 C CA . LEU A 1 94 ? 5.652 -4.040 10.179 1.00 85.94 94 LEU A CA 1
ATOM 721 C C . LEU A 1 94 ? 6.338 -5.140 10.985 1.00 85.94 94 LEU A C 1
ATOM 723 O O . LEU A 1 94 ? 7.436 -4.951 11.509 1.00 85.94 94 LEU A O 1
ATOM 727 N N . LEU A 1 95 ? 5.720 -6.318 11.039 1.00 83.19 95 LEU A N 1
ATOM 728 C CA . LEU A 1 95 ? 6.367 -7.475 11.642 1.00 83.19 95 LEU A CA 1
ATOM 729 C C . LEU A 1 95 ? 7.442 -7.973 10.672 1.00 83.19 95 LEU A C 1
ATOM 731 O O . LEU A 1 95 ? 7.134 -8.549 9.625 1.00 83.19 95 LEU A O 1
ATOM 735 N N . THR A 1 96 ? 8.712 -7.761 11.005 1.00 70.19 96 THR A N 1
ATOM 736 C CA . THR A 1 96 ? 9.802 -8.442 10.304 1.00 70.19 96 THR A CA 1
ATOM 737 C C . THR A 1 96 ? 9.628 -9.949 10.484 1.00 70.19 96 THR A C 1
ATOM 739 O O . THR A 1 96 ? 9.354 -10.383 11.606 1.00 70.19 96 THR A O 1
ATOM 742 N N . PRO A 1 97 ? 9.758 -10.777 9.431 1.00 57.62 97 PRO A N 1
ATOM 743 C CA . PRO A 1 97 ? 9.919 -12.205 9.653 1.00 57.62 97 PRO A CA 1
ATOM 744 C C . PRO A 1 97 ? 11.188 -12.385 10.493 1.00 57.62 97 PRO A C 1
ATOM 746 O O . PRO A 1 97 ? 12.272 -12.031 10.040 1.00 57.62 97 PRO A O 1
ATOM 749 N N . GLU A 1 98 ? 11.038 -12.846 11.734 1.00 57.09 98 GLU A N 1
ATOM 750 C CA . GLU A 1 98 ? 12.169 -13.302 12.540 1.00 57.09 98 GLU A CA 1
ATOM 751 C C . GLU A 1 98 ? 12.903 -14.383 11.729 1.00 57.09 98 GLU A C 1
ATOM 753 O O . GLU A 1 98 ? 12.268 -15.330 11.251 1.00 57.09 98 GLU A O 1
ATOM 758 N N . SER A 1 99 ? 14.195 -14.152 11.475 1.00 42.19 99 SER A N 1
ATOM 759 C CA . SER A 1 99 ? 15.092 -15.044 10.725 1.00 42.19 99 SER A CA 1
ATOM 760 C C . SER A 1 99 ? 15.357 -16.358 11.448 1.00 42.19 99 SER A C 1
ATOM 762 O O . SER A 1 99 ? 15.459 -16.332 12.695 1.00 42.19 99 SER A O 1
#

Foldseek 3Di:
DDAQFPAWAKEFDWWKDDPAAIETEIETGHHPDDGPHGDPDYDYDWAFPDDPHHYAYEYEDDPDDDDDDPRYHYDPDPVSVVVVRDDGMDIGDTDDPDD